Protein AF-A0AAD3CUZ1-F1 (afdb_monomer_lite)

pLDDT: mean 85.65, std 11.56, range [44.06, 96.44]

Radius of gyration: 17.47 Å; chains: 1; bounding box: 36×30×48 Å

Structure (mmCIF, N/CA/C/O backbone):
data_AF-A0AAD3CUZ1-F1
#
_entry.id   AF-A0AAD3CUZ1-F1
#
loop_
_atom_site.group_PDB
_atom_site.id
_atom_site.type_symbol
_atom_site.label_atom_id
_atom_site.label_alt_id
_atom_site.label_comp_id
_atom_site.label_asym_id
_atom_site.label_entity_id
_atom_site.label_seq_id
_atom_site.pdbx_PDB_ins_code
_atom_site.Cartn_x
_atom_site.Cartn_y
_atom_site.Cartn_z
_atom_site.occupancy
_atom_site.B_iso_or_equiv
_atom_site.auth_seq_id
_atom_site.auth_comp_id
_atom_site.auth_asym_id
_atom_site.auth_atom_id
_atom_site.pdbx_PDB_model_num
ATOM 1 N N . MET A 1 1 ? -15.394 -13.943 19.421 1.00 48.91 1 MET A N 1
ATOM 2 C CA . MET A 1 1 ? -15.091 -12.688 20.146 1.00 48.91 1 MET A CA 1
ATOM 3 C C . MET A 1 1 ? -16.375 -12.000 20.626 1.00 48.91 1 MET A C 1
ATOM 5 O O . MET A 1 1 ? -16.676 -10.896 20.204 1.00 48.91 1 MET A O 1
ATOM 9 N N . LYS A 1 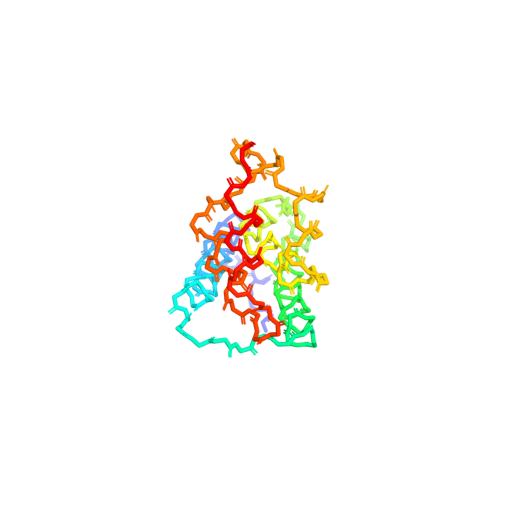2 ? -17.154 -12.654 21.500 1.00 44.06 2 LYS A N 1
ATOM 10 C CA . LYS A 1 2 ? -18.309 -12.035 22.187 1.00 44.06 2 LYS A CA 1
ATOM 11 C C . LYS A 1 2 ? -17.911 -11.350 23.504 1.00 44.06 2 LYS A C 1
ATOM 13 O O . LYS A 1 2 ? -18.732 -10.688 24.115 1.00 44.06 2 LYS A O 1
ATOM 18 N N . GLU A 1 3 ? -16.663 -11.517 23.940 1.00 49.25 3 GLU A N 1
ATOM 19 C CA . GLU A 1 3 ? -16.254 -11.185 25.308 1.00 49.25 3 GLU A CA 1
ATOM 20 C C . GLU A 1 3 ? -15.843 -9.725 25.523 1.00 49.25 3 GLU A C 1
ATOM 22 O O . GLU A 1 3 ? -15.915 -9.253 26.653 1.00 49.25 3 GLU A O 1
ATOM 27 N N . ILE A 1 4 ? -15.470 -8.987 24.471 1.00 53.41 4 ILE A N 1
ATOM 28 C CA . ILE A 1 4 ? -15.086 -7.572 24.616 1.00 53.41 4 ILE A CA 1
ATOM 29 C C . ILE A 1 4 ? -16.320 -6.703 24.939 1.00 53.41 4 ILE A C 1
ATOM 31 O O . ILE A 1 4 ? -16.225 -5.777 25.734 1.00 53.41 4 ILE A O 1
ATOM 35 N N . ASN A 1 5 ? -17.509 -7.100 24.468 1.00 50.28 5 ASN A N 1
ATOM 36 C CA . ASN A 1 5 ? -18.775 -6.406 24.743 1.00 50.28 5 ASN A CA 1
ATOM 37 C C . ASN A 1 5 ? -19.355 -6.667 26.147 1.00 50.28 5 ASN A C 1
ATOM 39 O O . ASN A 1 5 ? -20.414 -6.136 26.467 1.00 50.28 5 ASN A O 1
ATOM 43 N N . ASN A 1 6 ? -18.691 -7.454 27.001 1.00 54.69 6 ASN A N 1
ATOM 44 C CA . ASN A 1 6 ? -19.134 -7.674 28.386 1.00 54.69 6 ASN A CA 1
ATOM 45 C C . ASN A 1 6 ? -18.695 -6.550 29.350 1.00 54.69 6 ASN A C 1
ATOM 47 O O . ASN A 1 6 ? -18.646 -6.772 30.558 1.00 54.69 6 ASN A O 1
ATOM 51 N N . GLY A 1 7 ? -18.323 -5.369 28.842 1.00 54.97 7 GLY A N 1
ATOM 52 C CA . GLY A 1 7 ? -17.922 -4.224 29.670 1.00 54.97 7 GLY A CA 1
ATOM 53 C C . GLY A 1 7 ? -16.623 -4.434 30.460 1.00 54.97 7 GLY A C 1
ATOM 54 O O . GLY A 1 7 ? -16.369 -3.719 31.422 1.00 54.97 7 GLY A O 1
ATOM 55 N N . LYS A 1 8 ? -15.801 -5.429 30.090 1.00 63.28 8 LYS A N 1
ATOM 56 C CA . LYS A 1 8 ? -14.524 -5.719 30.770 1.00 63.28 8 LYS A CA 1
ATOM 57 C C . LYS A 1 8 ? -13.358 -4.862 30.274 1.00 63.28 8 LYS A C 1
ATOM 59 O O . LYS A 1 8 ? -12.342 -4.784 30.957 1.00 63.28 8 LYS A O 1
ATOM 64 N N . CYS A 1 9 ? -13.476 -4.266 29.090 1.00 69.56 9 CYS A N 1
ATOM 65 C CA . CYS A 1 9 ? -12.460 -3.401 28.508 1.00 69.56 9 CYS A CA 1
ATOM 66 C C . CYS A 1 9 ? -13.105 -2.058 28.181 1.00 69.56 9 CYS A C 1
ATOM 68 O O . CYS A 1 9 ? -14.149 -2.022 27.539 1.00 69.56 9 CYS A O 1
ATOM 70 N N . ASP A 1 10 ? -12.494 -0.986 28.670 1.00 83.31 10 ASP A N 1
ATOM 71 C CA . ASP A 1 10 ? -12.902 0.384 28.394 1.00 83.31 10 ASP A CA 1
ATOM 72 C C . ASP A 1 10 ? -12.751 0.696 26.890 1.00 83.31 10 ASP A C 1
ATOM 74 O O . ASP A 1 10 ? -11.743 0.341 26.272 1.00 83.31 10 ASP A O 1
ATOM 78 N N . ASP A 1 11 ? -13.758 1.340 26.293 1.00 79.06 11 ASP A N 1
ATOM 79 C CA . ASP A 1 11 ? -13.812 1.599 24.847 1.00 79.06 11 ASP A CA 1
ATOM 80 C C . ASP A 1 11 ? -12.648 2.474 24.364 1.00 79.06 11 ASP A C 1
ATOM 82 O O . ASP A 1 11 ? -12.139 2.294 23.250 1.00 79.06 11 ASP A O 1
ATOM 86 N N . TYR A 1 12 ? -12.178 3.394 25.210 1.00 82.81 12 TYR A N 1
ATOM 87 C CA . TYR A 1 12 ? -11.010 4.211 24.913 1.00 82.81 12 TYR A CA 1
ATOM 88 C C . TYR A 1 12 ? -9.738 3.357 24.915 1.00 82.81 12 TYR A C 1
ATOM 90 O O . TYR A 1 12 ? -8.953 3.433 23.965 1.00 82.81 12 TYR A O 1
ATOM 98 N N . VAL A 1 13 ? -9.561 2.475 25.904 1.00 86.56 13 VAL A N 1
ATOM 99 C CA . VAL A 1 13 ? -8.438 1.517 25.929 1.00 86.56 13 VAL A CA 1
ATOM 100 C C . VAL A 1 13 ? -8.463 0.610 24.697 1.00 86.56 13 VAL A C 1
ATOM 102 O O . VAL A 1 13 ? -7.433 0.436 24.043 1.00 86.56 13 VAL A O 1
ATOM 105 N N . ALA A 1 14 ? -9.630 0.075 24.332 1.00 84.56 14 ALA A N 1
ATOM 106 C CA . ALA A 1 14 ? -9.787 -0.761 23.146 1.00 84.56 14 ALA A CA 1
ATOM 107 C C . ALA A 1 14 ? -9.429 -0.005 21.855 1.00 84.56 14 ALA A C 1
ATOM 109 O O . ALA A 1 14 ? -8.745 -0.554 20.992 1.00 84.56 14 ALA A O 1
ATOM 110 N N . SER A 1 15 ? -9.836 1.261 21.735 1.00 83.62 15 SER A N 1
ATOM 111 C CA . SER A 1 15 ? -9.511 2.123 20.591 1.00 83.62 15 SER A CA 1
ATOM 112 C C . SER A 1 15 ? -8.006 2.397 20.474 1.00 83.62 15 SER A C 1
ATOM 114 O O . SER A 1 15 ? -7.421 2.238 19.399 1.00 83.62 15 SER A O 1
ATOM 116 N N . VAL A 1 16 ? -7.344 2.725 21.590 1.00 88.19 16 VAL A N 1
ATOM 117 C CA . VAL A 1 16 ? -5.888 2.944 21.634 1.00 88.19 16 VAL A CA 1
ATOM 118 C C . VAL A 1 16 ? -5.129 1.669 21.267 1.00 88.19 16 VAL A C 1
ATOM 120 O O . VAL A 1 16 ? -4.198 1.712 20.459 1.00 88.19 16 VAL A O 1
ATOM 123 N N . LEU A 1 17 ? -5.537 0.521 21.816 1.00 89.81 17 LEU A N 1
ATOM 124 C CA . LEU A 1 17 ? -4.940 -0.772 21.479 1.00 89.81 17 LEU A CA 1
ATOM 125 C C . LEU A 1 17 ? -5.098 -1.087 19.995 1.00 89.81 17 LEU A C 1
ATOM 127 O O . LEU A 1 17 ? -4.130 -1.490 19.353 1.00 89.81 17 LEU A O 1
ATOM 131 N N . LEU A 1 18 ? -6.288 -0.866 19.437 1.00 90.69 18 LEU A N 1
ATOM 132 C CA . LEU A 1 18 ? -6.550 -1.125 18.029 1.00 90.69 18 LEU A CA 1
ATOM 133 C C . LEU A 1 18 ? -5.659 -0.276 17.121 1.00 90.69 18 LEU A C 1
ATOM 135 O O . LEU A 1 18 ? -5.085 -0.815 16.179 1.00 90.69 18 LEU A O 1
ATOM 139 N N . LYS A 1 19 ? -5.490 1.013 17.439 1.00 90.12 19 LYS A N 1
ATOM 140 C CA . LYS A 1 19 ? -4.583 1.907 16.711 1.00 90.12 19 LYS A CA 1
ATOM 141 C C . LYS A 1 19 ? -3.133 1.416 16.764 1.00 90.12 19 LYS A C 1
ATOM 143 O O . LYS A 1 19 ? -2.448 1.372 15.745 1.00 90.12 19 LYS A O 1
ATOM 148 N N . ASN A 1 20 ? -2.657 1.015 17.940 1.00 92.94 20 ASN A N 1
ATOM 149 C CA . ASN A 1 20 ? -1.285 0.526 18.096 1.00 92.94 20 ASN A CA 1
ATOM 150 C C . ASN A 1 20 ? -1.058 -0.794 17.346 1.00 92.94 20 ASN A C 1
ATOM 152 O O . ASN A 1 20 ? -0.002 -0.999 16.739 1.00 92.94 20 ASN A O 1
ATOM 156 N N . ILE A 1 21 ? -2.057 -1.680 17.357 1.00 94.31 21 ILE A N 1
ATOM 157 C CA . ILE A 1 21 ? -2.026 -2.929 16.596 1.00 94.31 21 ILE A CA 1
ATOM 158 C C . ILE A 1 21 ? -2.033 -2.627 15.097 1.00 94.31 21 ILE A C 1
ATOM 160 O O . ILE A 1 21 ? -1.180 -3.155 14.387 1.00 94.31 21 ILE A O 1
ATOM 164 N N . SER A 1 22 ? -2.928 -1.763 14.607 1.00 94.44 22 SER A N 1
ATOM 165 C CA . SER A 1 22 ? -2.985 -1.419 13.182 1.00 94.44 22 SER A CA 1
ATOM 166 C C . SER A 1 22 ? -1.673 -0.807 12.703 1.00 94.44 22 SER A C 1
ATOM 168 O O . SER A 1 22 ? -1.147 -1.241 11.682 1.00 94.44 22 SER A O 1
ATOM 170 N N . HIS A 1 23 ? -1.092 0.115 13.478 1.00 94.44 23 HIS A N 1
ATOM 171 C CA . HIS A 1 23 ? 0.219 0.696 13.189 1.00 94.44 23 HIS A CA 1
ATOM 172 C C . HIS A 1 23 ? 1.304 -0.383 13.077 1.00 94.44 23 HIS A C 1
ATOM 174 O O . HIS A 1 23 ? 2.020 -0.460 12.080 1.00 94.44 23 HIS A O 1
ATOM 180 N N . SER A 1 24 ? 1.396 -1.265 14.077 1.00 95.56 24 SER A N 1
ATOM 181 C CA . SER A 1 24 ? 2.412 -2.324 14.120 1.00 95.56 24 SER A CA 1
ATOM 182 C C . SER A 1 24 ? 2.277 -3.299 12.952 1.00 95.56 24 SER A C 1
ATOM 184 O O . SER A 1 24 ? 3.271 -3.680 12.334 1.00 95.56 24 SER A O 1
ATOM 186 N N . VAL A 1 25 ? 1.043 -3.686 12.623 1.00 95.31 25 VAL A N 1
ATOM 187 C CA . VAL A 1 25 ? 0.754 -4.610 11.525 1.00 95.31 25 VAL A CA 1
ATOM 188 C C . VAL A 1 25 ? 1.092 -3.972 10.178 1.00 95.31 25 VAL A C 1
ATOM 190 O O . VAL A 1 25 ? 1.793 -4.590 9.377 1.00 95.31 25 VAL A O 1
ATOM 193 N N . VAL A 1 26 ? 0.656 -2.734 9.923 1.00 94.62 26 VAL A N 1
ATOM 194 C CA . VAL A 1 26 ? 0.972 -2.039 8.664 1.00 94.62 26 VAL A CA 1
ATOM 195 C C . VAL A 1 26 ? 2.473 -1.826 8.522 1.00 94.62 26 VAL A C 1
ATOM 197 O O . VAL A 1 26 ? 3.026 -2.093 7.457 1.00 94.62 26 VAL A O 1
ATOM 200 N N . ASN A 1 27 ? 3.157 -1.420 9.592 1.00 93.81 27 ASN A N 1
ATOM 201 C CA . ASN A 1 27 ? 4.601 -1.223 9.561 1.00 93.81 27 ASN A CA 1
ATOM 202 C C . ASN A 1 27 ? 5.360 -2.534 9.300 1.00 93.81 27 ASN A C 1
ATOM 204 O O . ASN A 1 27 ? 6.357 -2.529 8.578 1.00 93.81 27 ASN A O 1
ATOM 208 N N . LEU A 1 28 ? 4.877 -3.667 9.822 1.00 95.38 28 LEU A N 1
ATOM 209 C CA . LEU A 1 28 ? 5.430 -4.988 9.518 1.00 95.38 28 LEU A CA 1
ATOM 210 C C . LEU A 1 28 ? 5.280 -5.324 8.028 1.00 95.38 28 LEU A C 1
ATOM 212 O O . LEU A 1 28 ? 6.259 -5.717 7.387 1.00 95.38 28 LEU A O 1
ATOM 216 N N . PHE A 1 29 ? 4.083 -5.146 7.459 1.00 94.06 29 PHE A N 1
ATOM 217 C CA . PHE A 1 29 ? 3.845 -5.383 6.032 1.00 94.06 29 PHE A CA 1
ATOM 218 C C . PHE A 1 29 ? 4.690 -4.463 5.154 1.00 94.06 29 PHE A C 1
ATOM 220 O O . PHE A 1 29 ? 5.340 -4.937 4.224 1.00 94.06 29 PHE A O 1
ATOM 227 N N . TYR A 1 30 ? 4.739 -3.173 5.481 1.00 93.81 30 TYR A N 1
ATOM 228 C CA . TYR A 1 30 ? 5.529 -2.190 4.751 1.00 93.81 30 TYR A CA 1
ATOM 229 C C . TYR A 1 30 ? 7.029 -2.499 4.824 1.00 93.81 30 TYR A C 1
ATOM 231 O O . TYR A 1 30 ? 7.709 -2.544 3.801 1.00 93.81 30 TYR A O 1
ATOM 239 N N . SER A 1 31 ? 7.547 -2.791 6.019 1.00 93.06 31 SER A N 1
ATOM 240 C CA . SER A 1 31 ? 8.950 -3.174 6.210 1.00 93.06 31 SER A CA 1
ATOM 241 C C . SER A 1 31 ? 9.296 -4.454 5.449 1.00 93.06 31 SER A C 1
ATOM 243 O O . SER A 1 31 ? 10.387 -4.567 4.893 1.00 93.06 31 SER A O 1
ATOM 245 N N . THR A 1 32 ? 8.375 -5.415 5.390 1.00 92.69 32 THR A N 1
ATOM 246 C CA . THR A 1 32 ? 8.557 -6.641 4.602 1.00 92.69 32 THR A CA 1
ATOM 247 C C . THR A 1 32 ? 8.595 -6.331 3.110 1.00 92.69 32 THR A C 1
ATOM 249 O O . THR A 1 32 ? 9.482 -6.814 2.409 1.00 92.69 32 THR A O 1
ATOM 252 N N . LEU A 1 33 ? 7.677 -5.483 2.639 1.00 92.19 33 LEU A N 1
ATOM 253 C CA . LEU A 1 33 ? 7.587 -5.057 1.246 1.00 92.19 33 LEU A CA 1
ATOM 254 C C . LEU A 1 33 ? 8.874 -4.348 0.798 1.00 92.19 33 LEU A C 1
ATOM 256 O O . LEU A 1 33 ? 9.462 -4.716 -0.215 1.00 92.19 33 LEU A O 1
ATOM 260 N N . ILE A 1 34 ? 9.345 -3.366 1.572 1.00 91.06 34 ILE A N 1
ATOM 261 C CA . ILE A 1 34 ? 10.457 -2.488 1.181 1.00 91.06 34 ILE A CA 1
ATOM 262 C C . ILE A 1 34 ? 11.830 -3.165 1.256 1.00 91.06 34 ILE A C 1
ATOM 264 O O . ILE A 1 34 ? 12.746 -2.804 0.519 1.00 91.06 34 ILE A O 1
ATOM 268 N N . ASN A 1 35 ? 11.987 -4.146 2.148 1.00 89.81 35 ASN A N 1
ATOM 269 C CA . ASN A 1 35 ? 13.236 -4.893 2.318 1.00 89.81 35 ASN A CA 1
ATOM 270 C C . ASN A 1 35 ? 13.304 -6.137 1.425 1.00 89.81 35 ASN A C 1
ATOM 272 O O . ASN A 1 35 ? 14.276 -6.900 1.476 1.00 89.81 35 ASN A O 1
ATOM 276 N N . GLN A 1 36 ? 12.280 -6.364 0.603 1.00 85.38 36 GLN A N 1
ATOM 277 C CA . GLN A 1 36 ? 12.240 -7.501 -0.290 1.00 85.38 36 GLN A CA 1
ATOM 278 C C . GLN A 1 36 ? 13.255 -7.331 -1.428 1.00 85.38 36 GLN A C 1
ATOM 280 O O . GLN A 1 36 ? 13.214 -6.379 -2.198 1.00 85.38 36 GLN A O 1
ATOM 285 N N . LYS A 1 37 ? 14.171 -8.298 -1.553 1.00 75.31 37 LYS A N 1
ATOM 286 C CA . LYS A 1 37 ? 15.263 -8.264 -2.546 1.00 75.31 37 LYS A CA 1
ATOM 287 C C . LYS A 1 37 ? 14.881 -8.808 -3.924 1.00 75.31 37 LYS A C 1
ATOM 289 O O . LYS A 1 37 ? 15.667 -8.703 -4.856 1.00 75.31 37 LYS A O 1
ATOM 294 N N . GLN A 1 38 ? 13.721 -9.450 -4.040 1.00 77.69 38 GLN A N 1
ATOM 295 C CA . GLN A 1 38 ? 13.277 -10.096 -5.273 1.00 77.69 38 GLN A CA 1
ATOM 296 C C . GLN A 1 38 ? 12.076 -9.365 -5.866 1.00 77.69 38 GLN A C 1
ATOM 298 O O . GLN A 1 38 ? 11.095 -9.102 -5.162 1.00 77.69 38 GLN A O 1
ATOM 303 N N . GLN A 1 39 ? 12.147 -9.131 -7.176 1.00 74.31 39 GLN A N 1
ATOM 304 C CA . GLN A 1 39 ? 11.011 -8.765 -8.013 1.00 74.31 39 GLN A CA 1
ATOM 305 C C . GLN A 1 39 ? 9.964 -9.877 -7.941 1.00 74.31 39 GLN A C 1
ATOM 307 O O . GLN A 1 39 ? 10.234 -11.011 -8.334 1.00 74.31 39 GLN A O 1
ATOM 312 N N . ARG A 1 40 ? 8.789 -9.584 -7.381 1.00 76.00 40 ARG A N 1
ATOM 313 C CA . ARG A 1 40 ? 7.728 -10.595 -7.198 1.00 76.00 40 ARG A CA 1
ATOM 314 C C . ARG A 1 40 ? 6.338 -10.117 -7.573 1.00 76.00 40 ARG A C 1
ATOM 316 O O . ARG A 1 40 ? 5.414 -10.926 -7.566 1.00 76.00 40 ARG A O 1
ATOM 323 N N . PHE A 1 41 ? 6.169 -8.840 -7.893 1.00 89.62 41 PHE A N 1
ATOM 324 C CA . PHE A 1 41 ? 4.858 -8.326 -8.244 1.00 89.62 41 PHE A CA 1
ATOM 325 C C . PHE A 1 41 ? 4.705 -8.301 -9.759 1.00 89.62 41 PHE A C 1
ATOM 327 O O . PHE A 1 41 ? 5.435 -7.605 -10.461 1.00 89.62 41 PHE A O 1
ATOM 334 N N . SER A 1 42 ? 3.750 -9.091 -10.239 1.00 89.75 42 SER A N 1
ATOM 335 C CA . SER A 1 42 ? 3.037 -8.812 -11.480 1.00 89.75 42 SER A CA 1
ATOM 336 C C . SER A 1 42 ? 1.897 -7.830 -11.195 1.00 89.75 42 SER A C 1
ATOM 338 O O . SER A 1 42 ? 1.577 -7.566 -10.033 1.00 89.75 42 SER A O 1
ATOM 340 N N . GLU A 1 43 ? 1.236 -7.348 -12.243 1.00 87.94 43 GLU A N 1
ATOM 341 C CA . GLU A 1 43 ? 0.001 -6.561 -12.129 1.00 87.94 43 GLU A CA 1
ATOM 342 C C . GLU A 1 43 ? -1.060 -7.265 -11.259 1.00 87.94 43 GLU A C 1
ATOM 344 O O . GLU A 1 43 ? -1.622 -6.688 -10.331 1.00 87.94 43 GLU A O 1
ATOM 349 N N . TRP A 1 44 ? -1.273 -8.566 -11.467 1.00 89.75 44 TRP A N 1
ATOM 350 C CA . TRP A 1 44 ? -2.198 -9.348 -10.640 1.00 89.75 44 TRP A CA 1
ATOM 351 C C . TRP A 1 44 ? -1.732 -9.482 -9.189 1.00 89.75 44 TRP A C 1
ATOM 353 O O . TRP A 1 44 ? -2.549 -9.464 -8.267 1.00 89.75 44 TRP A O 1
ATOM 363 N N . GLY A 1 45 ? -0.419 -9.594 -8.972 1.00 91.56 45 GLY A N 1
ATOM 364 C CA . GLY A 1 45 ? 0.161 -9.633 -7.633 1.00 91.56 45 GLY A CA 1
ATOM 365 C C . GLY A 1 45 ? -0.078 -8.335 -6.861 1.00 91.56 45 GLY A C 1
ATOM 366 O O . GLY A 1 45 ? -0.409 -8.384 -5.675 1.00 91.56 45 GLY A O 1
ATOM 367 N N . SER A 1 46 ? 0.048 -7.176 -7.517 1.00 92.44 46 SER A N 1
ATOM 368 C CA . SER A 1 46 ? -0.208 -5.881 -6.876 1.00 92.44 46 SER A CA 1
ATOM 369 C C . SER A 1 46 ? -1.696 -5.659 -6.606 1.00 92.44 46 SER A C 1
ATOM 371 O O . SER A 1 46 ? -2.049 -5.163 -5.536 1.00 92.44 46 SER A O 1
ATOM 373 N N . LEU A 1 47 ? -2.583 -6.114 -7.498 1.00 93.94 47 LEU A N 1
ATOM 374 C CA . LEU A 1 47 ? -4.034 -6.128 -7.265 1.00 93.94 47 LEU A CA 1
ATOM 375 C C . LEU A 1 47 ? -4.429 -7.012 -6.072 1.00 93.94 47 LEU A C 1
ATOM 377 O O . LEU A 1 47 ? -5.254 -6.608 -5.249 1.00 93.94 47 LEU A O 1
ATOM 381 N N . LEU A 1 48 ? -3.829 -8.200 -5.942 1.00 94.56 48 LEU A N 1
ATOM 382 C CA . LEU A 1 48 ? -4.078 -9.079 -4.799 1.00 94.56 48 LEU A CA 1
ATOM 383 C C . LEU A 1 48 ? -3.621 -8.431 -3.487 1.00 94.56 48 LEU A C 1
ATOM 385 O O . LEU A 1 48 ? -4.389 -8.420 -2.523 1.00 94.56 48 LEU A O 1
ATOM 389 N N . LEU A 1 49 ? -2.414 -7.857 -3.462 1.00 94.00 49 LEU A N 1
ATOM 390 C CA . LEU A 1 49 ? -1.902 -7.137 -2.294 1.00 94.00 49 LEU A CA 1
ATOM 391 C C . LEU A 1 49 ? -2.824 -5.973 -1.914 1.00 94.00 49 LEU A C 1
ATOM 393 O O . LEU A 1 49 ? -3.169 -5.823 -0.744 1.00 94.00 49 LEU A O 1
ATOM 397 N N . ALA A 1 50 ? -3.276 -5.190 -2.897 1.00 95.44 50 ALA A N 1
ATOM 398 C CA . ALA A 1 50 ? -4.204 -4.087 -2.673 1.00 95.44 50 ALA A CA 1
ATOM 399 C C . ALA A 1 50 ? -5.490 -4.551 -1.991 1.00 95.44 50 ALA A C 1
ATOM 401 O O . ALA A 1 50 ? -5.927 -3.960 -1.003 1.00 95.44 50 ALA A O 1
ATOM 402 N N . LYS A 1 51 ? -6.068 -5.656 -2.477 1.00 96.44 51 LYS A N 1
ATOM 403 C CA . LYS A 1 51 ? -7.263 -6.251 -1.877 1.00 96.44 51 LYS A CA 1
ATOM 404 C C . LYS A 1 51 ? -7.003 -6.703 -0.441 1.00 96.44 51 LYS A C 1
ATOM 406 O O . LYS A 1 51 ? -7.809 -6.400 0.430 1.00 96.44 51 LYS A O 1
ATOM 411 N N . GLN A 1 52 ? -5.889 -7.387 -0.183 1.00 95.81 52 GLN A N 1
ATOM 412 C CA . GLN A 1 52 ? -5.537 -7.876 1.156 1.00 95.81 52 GLN A CA 1
ATOM 413 C C . GLN A 1 52 ? -5.349 -6.734 2.161 1.00 95.81 52 GLN A C 1
ATOM 415 O O . GLN A 1 52 ? -5.883 -6.800 3.268 1.00 95.81 52 GLN A O 1
ATOM 420 N N . ILE A 1 53 ? -4.640 -5.673 1.770 1.00 95.94 53 ILE A N 1
ATOM 421 C CA . ILE A 1 53 ? -4.411 -4.509 2.633 1.00 95.94 53 ILE A CA 1
ATOM 422 C C . ILE A 1 53 ? -5.705 -3.734 2.868 1.00 95.94 53 ILE A C 1
ATOM 424 O O . ILE A 1 53 ? -5.986 -3.372 4.007 1.00 95.94 53 ILE A O 1
ATOM 428 N N . ARG A 1 54 ? -6.547 -3.571 1.843 1.00 95.62 54 ARG A N 1
ATOM 429 C CA . ARG A 1 54 ? -7.867 -2.951 2.001 1.00 95.62 54 ARG A CA 1
ATOM 430 C C . ARG A 1 54 ? -8.778 -3.753 2.930 1.00 95.62 54 ARG A C 1
ATOM 432 O O . ARG A 1 54 ? -9.415 -3.176 3.799 1.00 95.62 54 ARG A O 1
ATOM 439 N N . THR A 1 55 ? -8.815 -5.080 2.797 1.00 96.31 55 THR A N 1
ATOM 440 C CA . THR A 1 55 ? -9.581 -5.944 3.712 1.00 96.31 55 THR A CA 1
ATOM 441 C C . THR A 1 55 ? -9.099 -5.798 5.156 1.00 96.31 55 THR A C 1
ATOM 443 O O . THR A 1 55 ? -9.908 -5.804 6.082 1.00 96.31 55 THR A O 1
ATOM 446 N N . LEU A 1 56 ? -7.791 -5.646 5.360 1.00 95.44 56 LEU A N 1
ATOM 447 C CA . LEU A 1 56 ? -7.220 -5.426 6.683 1.00 95.44 56 LEU A CA 1
ATOM 448 C C . LEU A 1 56 ? -7.589 -4.044 7.252 1.00 95.44 56 LEU A C 1
ATOM 450 O O . LEU A 1 56 ? -7.975 -3.952 8.416 1.00 95.44 56 LEU A O 1
ATOM 454 N N . GLU A 1 57 ? -7.513 -2.988 6.442 1.00 95.44 57 GLU A N 1
ATOM 455 C CA . GLU A 1 57 ? -7.959 -1.638 6.809 1.00 95.44 57 GLU A CA 1
ATOM 456 C C . GLU A 1 57 ? -9.444 -1.638 7.199 1.00 95.44 57 GLU A C 1
ATOM 458 O O . GLU A 1 57 ? -9.804 -1.204 8.294 1.00 95.44 57 GLU A O 1
ATOM 463 N 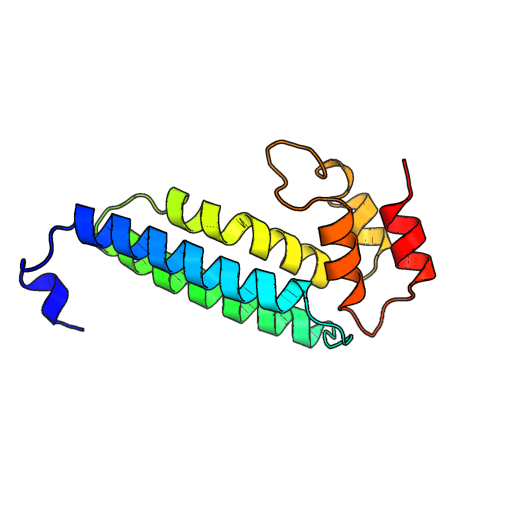N . GLU A 1 58 ? -10.299 -2.214 6.349 1.00 95.31 58 GLU A N 1
ATOM 464 C CA . GLU A 1 58 ? -11.739 -2.346 6.581 1.00 95.31 58 GLU A CA 1
ATOM 465 C C . GLU A 1 58 ? -12.033 -3.138 7.860 1.00 95.31 58 GLU A C 1
ATOM 467 O O . GLU A 1 58 ? -12.932 -2.770 8.617 1.00 95.31 58 GLU A O 1
ATOM 472 N N . TYR A 1 59 ? -11.252 -4.182 8.155 1.00 93.81 59 TYR A N 1
ATOM 473 C CA . TYR A 1 59 ? -11.372 -4.935 9.402 1.00 93.81 59 TYR A CA 1
ATOM 474 C C . TYR A 1 59 ? -11.157 -4.034 10.626 1.00 93.81 59 TYR A C 1
ATOM 476 O O . TYR A 1 59 ? -12.027 -3.986 11.502 1.00 93.81 59 TYR A O 1
ATOM 484 N N . PHE A 1 60 ? -10.062 -3.267 10.667 1.00 93.56 60 PHE A N 1
ATOM 485 C CA . PHE A 1 60 ? -9.788 -2.337 11.768 1.00 93.56 60 PHE A CA 1
ATOM 486 C C . PHE A 1 60 ? -10.826 -1.209 11.840 1.00 93.56 60 PHE A C 1
ATOM 488 O O . PHE A 1 60 ? -11.386 -0.950 12.907 1.00 93.56 60 PHE A O 1
ATOM 495 N N . CYS A 1 61 ? -11.157 -0.575 10.714 1.00 93.00 61 CYS A N 1
ATOM 496 C CA . CYS A 1 61 ? -12.156 0.492 10.670 1.00 93.00 61 CYS A CA 1
ATOM 497 C C . CYS A 1 61 ? -13.544 0.010 11.104 1.00 93.00 61 CYS A C 1
ATOM 499 O O . CYS A 1 61 ? -14.230 0.726 11.831 1.00 93.00 61 CYS A O 1
ATOM 501 N N . SER A 1 62 ? -13.951 -1.208 10.732 1.00 92.62 62 SER A N 1
ATOM 502 C CA . SER A 1 62 ? -15.261 -1.754 11.107 1.00 92.62 62 SER A CA 1
ATOM 503 C C . SER A 1 62 ? -15.446 -1.853 12.622 1.00 92.62 62 SER A C 1
ATOM 505 O O . SER A 1 62 ? -16.560 -1.683 13.115 1.00 92.62 62 SER A O 1
ATOM 507 N N . TYR A 1 63 ? -14.367 -2.100 13.368 1.00 86.62 63 TYR A N 1
ATOM 508 C CA . TYR A 1 63 ? -14.405 -2.141 14.826 1.00 86.62 63 TYR A CA 1
ATOM 509 C C . TYR A 1 63 ? -14.587 -0.741 15.416 1.00 86.62 63 TYR A C 1
ATOM 511 O O . TYR A 1 63 ? -15.440 -0.539 16.275 1.00 86.62 63 TYR A O 1
ATOM 519 N N . VAL A 1 64 ? -13.835 0.240 14.910 1.00 88.00 64 VAL A N 1
ATOM 520 C CA . VAL A 1 64 ? -13.949 1.640 15.343 1.00 88.00 64 VAL A CA 1
ATOM 521 C C . VAL A 1 64 ? -15.356 2.180 15.083 1.00 88.00 64 VAL A C 1
ATOM 523 O O . VAL A 1 64 ? -15.950 2.781 15.972 1.00 88.00 64 VAL A O 1
ATOM 526 N N . VAL A 1 65 ? -15.923 1.901 13.904 1.00 88.81 65 VAL A N 1
ATOM 527 C CA . VAL A 1 65 ? -17.288 2.320 13.539 1.00 88.81 65 VAL A CA 1
ATOM 528 C C . VAL A 1 65 ? -18.335 1.699 14.463 1.00 88.81 65 VAL A C 1
ATOM 530 O O . VAL A 1 65 ? -19.241 2.398 14.906 1.00 88.81 65 VAL A O 1
ATOM 533 N N . LYS A 1 66 ? -18.207 0.408 14.803 1.00 87.12 66 LYS A N 1
ATOM 534 C CA . LYS A 1 66 ? -19.136 -0.269 15.730 1.00 87.12 66 LYS A CA 1
ATOM 535 C C . LYS A 1 66 ? -19.156 0.353 17.127 1.00 87.12 66 LYS A C 1
ATOM 537 O O . LYS A 1 66 ? -20.178 0.259 17.796 1.00 87.12 66 LYS A O 1
ATOM 542 N N . ASN A 1 67 ? -18.068 1.009 17.524 1.00 83.44 67 ASN A N 1
ATOM 543 C CA . ASN A 1 67 ? -17.938 1.701 18.805 1.00 83.44 67 ASN A CA 1
ATOM 544 C C . ASN A 1 67 ? -18.113 3.227 18.673 1.00 83.44 67 ASN A C 1
ATOM 546 O O . ASN A 1 67 ? -17.654 3.971 19.534 1.00 83.44 67 ASN A O 1
ATOM 550 N N . ASN A 1 68 ? -18.743 3.708 17.590 1.00 82.75 68 ASN A N 1
ATOM 551 C CA . ASN A 1 68 ? -18.971 5.133 17.304 1.00 82.75 68 ASN A CA 1
ATOM 552 C C . ASN A 1 68 ? -17.690 5.997 17.315 1.00 82.75 68 ASN A C 1
ATOM 554 O O . ASN A 1 68 ? -17.733 7.192 17.612 1.00 82.75 68 ASN A O 1
ATOM 558 N N . GLY A 1 69 ? -16.538 5.400 17.003 1.00 83.25 69 GLY A N 1
ATOM 559 C CA . GLY A 1 69 ? -15.246 6.077 16.975 1.00 83.25 69 GLY A CA 1
ATOM 560 C C . GLY A 1 69 ? -14.905 6.701 15.617 1.00 83.25 69 GLY A C 1
ATOM 561 O O . GLY A 1 69 ? -15.525 6.418 14.592 1.00 83.25 69 GLY A O 1
ATOM 562 N N . ASN A 1 70 ? -13.854 7.524 15.600 1.00 86.56 70 ASN A N 1
ATOM 563 C CA . ASN A 1 70 ? -13.314 8.129 14.382 1.00 86.56 70 ASN A CA 1
ATOM 564 C C . ASN A 1 70 ? -12.264 7.216 13.724 1.00 86.56 70 ASN A C 1
ATOM 566 O O . ASN A 1 70 ? -11.237 6.905 14.328 1.00 86.56 70 ASN A O 1
ATOM 570 N N . THR A 1 71 ? -12.491 6.819 12.470 1.00 91.44 71 THR A N 1
ATOM 571 C CA . THR A 1 71 ? -11.585 5.944 11.708 1.00 91.44 71 THR A CA 1
ATOM 572 C C . THR A 1 71 ? -10.336 6.650 11.188 1.00 91.44 71 THR A C 1
ATOM 574 O O . THR A 1 71 ? -9.409 5.964 10.762 1.00 91.44 71 THR A O 1
ATOM 577 N N . SER A 1 72 ? -10.268 7.985 11.241 1.00 90.56 72 SER A N 1
ATOM 578 C CA . SER A 1 72 ? -9.167 8.775 10.674 1.00 90.56 72 SER A CA 1
ATOM 579 C C . SER A 1 72 ? -7.792 8.333 11.169 1.00 90.56 72 SER A C 1
ATOM 581 O O . SER A 1 72 ? -6.860 8.265 10.375 1.00 90.56 72 SER A O 1
ATOM 583 N N . ALA A 1 73 ? -7.686 7.971 12.451 1.00 88.75 73 ALA A N 1
ATOM 584 C CA . ALA A 1 73 ? -6.444 7.498 13.046 1.00 88.75 73 ALA A CA 1
ATOM 585 C C . ALA A 1 73 ? -5.989 6.161 12.449 1.00 88.75 73 ALA A C 1
ATOM 587 O O . ALA A 1 73 ? -4.803 5.986 12.211 1.00 88.75 73 ALA A O 1
ATOM 588 N N . ILE A 1 74 ? -6.914 5.235 12.174 1.00 91.94 74 ILE A N 1
ATOM 589 C CA . ILE A 1 74 ? -6.590 3.965 11.511 1.00 91.94 74 ILE A CA 1
ATOM 590 C C . ILE A 1 74 ? -6.204 4.230 10.058 1.00 91.94 74 ILE A C 1
ATOM 592 O O . ILE A 1 74 ? -5.156 3.774 9.616 1.00 91.94 74 ILE A O 1
ATOM 596 N N . LEU A 1 75 ? -7.004 5.018 9.335 1.00 92.62 75 LEU A N 1
ATOM 597 C CA . LEU A 1 75 ? -6.746 5.353 7.931 1.00 92.62 75 LEU A CA 1
ATOM 598 C C . LEU A 1 75 ? -5.377 6.020 7.745 1.00 92.62 75 LEU A C 1
ATOM 600 O O . LEU A 1 75 ? -4.668 5.718 6.786 1.00 92.62 75 LEU A O 1
ATOM 604 N N . SER A 1 76 ? -4.962 6.879 8.684 1.00 91.75 76 SER A N 1
ATOM 605 C CA . SER A 1 76 ? -3.629 7.482 8.641 1.00 91.75 76 SER A CA 1
ATOM 606 C C . SER A 1 76 ? -2.503 6.461 8.788 1.00 91.75 76 SER A C 1
ATOM 608 O O . SER A 1 76 ? -1.469 6.643 8.154 1.00 91.75 76 SER A O 1
ATOM 610 N N . GLU A 1 77 ? -2.697 5.369 9.539 1.00 92.06 77 GLU A N 1
ATOM 611 C CA . GLU A 1 77 ? -1.676 4.314 9.634 1.00 92.06 77 GLU A CA 1
ATOM 612 C C . GLU A 1 77 ? -1.497 3.568 8.301 1.00 92.06 77 GLU A C 1
ATOM 614 O O . GLU A 1 77 ? -0.389 3.156 7.966 1.00 92.06 77 GLU A O 1
ATOM 619 N N . PHE A 1 78 ? -2.567 3.413 7.511 1.00 94.50 78 PHE A N 1
ATOM 620 C CA . PHE A 1 78 ? -2.540 2.699 6.226 1.00 94.50 78 PHE A CA 1
ATOM 621 C C . PHE A 1 78 ? -2.056 3.553 5.051 1.00 94.50 78 PHE A C 1
ATOM 623 O O . PHE A 1 78 ? -1.661 3.007 4.019 1.00 94.50 78 PHE A O 1
ATOM 630 N N . LYS A 1 79 ? -2.027 4.879 5.204 1.00 92.00 79 LYS A N 1
ATOM 631 C CA . LYS A 1 79 ? -1.722 5.843 4.140 1.00 92.00 79 LYS A CA 1
ATOM 632 C C . LYS A 1 79 ? -0.416 5.544 3.398 1.00 92.00 79 LYS A C 1
ATOM 634 O O . LYS A 1 79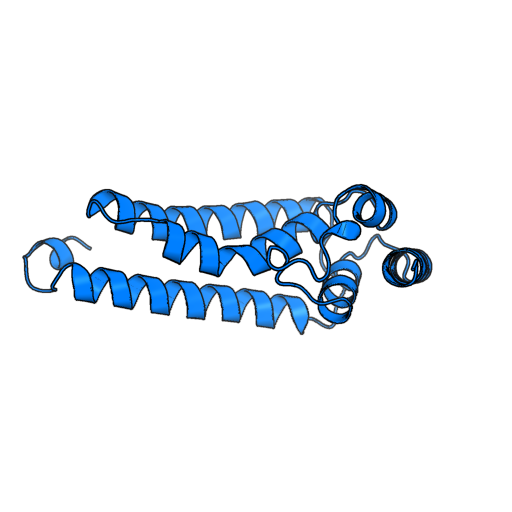 ? -0.416 5.459 2.170 1.00 92.00 79 LYS A O 1
ATOM 639 N N . LYS A 1 80 ? 0.677 5.304 4.128 1.00 91.81 80 LYS A N 1
ATOM 640 C CA . LYS A 1 80 ? 1.985 4.981 3.533 1.00 91.81 80 LYS A CA 1
ATOM 641 C C . LYS A 1 80 ? 1.950 3.688 2.707 1.00 91.81 80 LYS A C 1
ATOM 643 O O . LYS A 1 80 ? 2.519 3.619 1.619 1.00 91.81 80 LYS A O 1
ATOM 648 N N . MET A 1 81 ? 1.249 2.666 3.200 1.00 94.62 81 MET A N 1
ATOM 649 C CA . MET A 1 81 ? 1.084 1.396 2.487 1.00 94.62 81 MET A CA 1
ATOM 650 C C . MET A 1 81 ? 0.191 1.556 1.251 1.00 94.62 81 MET A C 1
ATOM 652 O O . MET A 1 81 ? 0.503 1.007 0.196 1.00 94.62 81 MET A O 1
ATOM 656 N N . ALA A 1 82 ? -0.883 2.341 1.353 1.00 93.12 82 ALA A N 1
ATOM 657 C CA . ALA A 1 82 ? -1.762 2.654 0.231 1.00 93.12 82 ALA A CA 1
ATOM 658 C C . ALA A 1 82 ? -1.000 3.364 -0.898 1.00 93.12 82 ALA A C 1
ATOM 660 O O . ALA A 1 82 ? -1.125 2.974 -2.053 1.00 93.12 82 ALA A O 1
ATOM 661 N N . GLN A 1 83 ? -0.133 4.328 -0.570 1.00 92.50 83 GLN A N 1
ATOM 662 C CA . GLN A 1 83 ? 0.739 4.987 -1.551 1.00 92.50 83 GLN A CA 1
ATOM 663 C C . GLN A 1 83 ? 1.676 3.994 -2.251 1.00 92.50 83 GLN A C 1
ATOM 665 O O . GLN A 1 83 ? 1.811 4.029 -3.474 1.00 92.50 83 GLN A O 1
ATOM 670 N N . ALA A 1 84 ? 2.277 3.063 -1.502 1.00 93.69 84 ALA A N 1
ATOM 671 C CA . ALA A 1 84 ? 3.136 2.029 -2.078 1.00 93.69 84 ALA A CA 1
ATOM 672 C C . ALA A 1 84 ? 2.358 1.107 -3.032 1.00 93.69 84 ALA A C 1
ATOM 674 O O . ALA A 1 84 ? 2.842 0.764 -4.109 1.00 93.69 84 ALA A O 1
ATOM 675 N N . ILE A 1 85 ? 1.128 0.741 -2.673 1.00 93.62 85 ILE A N 1
ATOM 676 C CA . ILE A 1 85 ? 0.244 -0.053 -3.532 1.00 93.62 85 ILE A CA 1
ATOM 677 C C . ILE A 1 85 ? -0.108 0.707 -4.809 1.00 93.62 85 ILE A C 1
ATOM 679 O O . ILE A 1 85 ? -0.031 0.118 -5.884 1.00 93.62 85 ILE A O 1
ATOM 683 N N . THR A 1 86 ? -0.438 1.996 -4.717 1.00 92.38 86 THR A N 1
ATOM 684 C CA . THR A 1 86 ? -0.744 2.814 -5.898 1.00 92.38 86 THR A CA 1
ATOM 685 C C . THR A 1 86 ? 0.425 2.828 -6.880 1.00 92.38 86 THR A C 1
ATOM 687 O O . THR A 1 86 ? 0.212 2.634 -8.075 1.00 92.38 86 THR A O 1
ATOM 690 N N . ILE A 1 87 ? 1.667 2.942 -6.389 1.00 92.69 87 ILE A N 1
ATOM 691 C CA . ILE A 1 87 ? 2.872 2.810 -7.227 1.00 92.69 87 ILE A CA 1
ATOM 692 C C . ILE A 1 87 ? 2.911 1.435 -7.903 1.00 92.69 87 ILE A C 1
ATOM 694 O O . ILE A 1 87 ? 3.109 1.345 -9.111 1.00 92.69 87 ILE A O 1
ATOM 698 N N . LEU A 1 88 ? 2.696 0.354 -7.147 1.00 93.00 88 LEU A N 1
ATOM 699 C CA . LEU A 1 88 ? 2.693 -1.012 -7.688 1.00 93.00 88 LEU A CA 1
ATOM 700 C C . LEU A 1 88 ? 1.556 -1.281 -8.679 1.00 93.00 88 LEU A C 1
ATOM 702 O O . LEU A 1 88 ? 1.627 -2.274 -9.403 1.00 93.00 88 LEU A O 1
ATOM 706 N N . GLN A 1 89 ? 0.511 -0.459 -8.698 1.00 92.69 89 GLN A N 1
ATOM 707 C CA . GLN A 1 89 ? -0.635 -0.579 -9.600 1.00 92.69 89 GLN A CA 1
ATOM 708 C C . GLN A 1 89 ? -0.527 0.302 -10.843 1.00 92.69 89 GLN A C 1
ATOM 710 O O . GLN A 1 89 ? -1.344 0.153 -11.748 1.00 92.69 89 GLN A O 1
ATOM 715 N N . CYS A 1 90 ? 0.473 1.184 -10.934 1.00 91.81 90 CYS A N 1
ATOM 716 C CA . CYS A 1 90 ? 0.733 1.891 -12.181 1.00 91.81 90 CYS A CA 1
ATOM 717 C C . CYS A 1 90 ? 0.978 0.885 -13.318 1.00 91.81 90 CYS A C 1
ATOM 719 O O . CYS A 1 90 ? 1.550 -0.193 -13.115 1.00 91.81 90 CYS A O 1
ATOM 721 N N . SER A 1 91 ? 0.575 1.243 -14.534 1.00 89.12 91 SER A N 1
ATOM 722 C CA . SER A 1 91 ? 0.848 0.416 -15.712 1.00 89.12 91 SER A CA 1
ATOM 723 C C . SER A 1 91 ? 2.333 0.479 -16.078 1.00 89.12 91 SER A C 1
ATOM 725 O O . SER A 1 91 ? 2.934 -0.523 -16.462 1.00 89.12 91 SER A O 1
ATOM 727 N N . SER A 1 92 ? 2.959 1.643 -15.887 1.00 90.19 92 SER A N 1
ATOM 728 C CA . SER A 1 92 ? 4.376 1.876 -16.153 1.00 90.19 92 SER A CA 1
ATOM 729 C C . SER A 1 92 ? 5.023 2.847 -15.150 1.00 90.19 92 SER A C 1
ATOM 731 O O . SER A 1 92 ? 4.329 3.666 -14.540 1.00 90.19 92 SER A O 1
ATOM 733 N N . PRO A 1 93 ? 6.369 2.865 -15.045 1.00 90.06 93 PRO A N 1
ATOM 734 C CA . PRO A 1 93 ? 7.083 3.878 -14.263 1.00 90.06 93 PRO A CA 1
ATOM 735 C C . PRO A 1 93 ? 6.819 5.324 -14.714 1.00 90.06 93 PRO A C 1
ATOM 737 O O . PRO A 1 93 ? 7.039 6.257 -13.950 1.00 90.06 93 PRO A O 1
ATOM 740 N N . ARG A 1 94 ? 6.363 5.548 -15.955 1.00 86.88 94 ARG A N 1
ATOM 741 C CA . ARG A 1 94 ? 6.049 6.895 -16.464 1.00 86.88 94 ARG A CA 1
ATOM 742 C C . ARG A 1 94 ? 4.710 7.405 -15.944 1.00 86.88 94 ARG A C 1
ATOM 744 O O . ARG A 1 94 ? 4.589 8.598 -15.689 1.00 86.88 94 ARG A O 1
ATOM 751 N N . ASP A 1 95 ? 3.741 6.516 -15.742 1.00 85.94 95 ASP A N 1
ATOM 752 C CA . ASP A 1 95 ? 2.414 6.899 -15.246 1.00 85.94 95 ASP A CA 1
ATOM 753 C C . ASP A 1 95 ? 2.509 7.451 -13.819 1.00 85.94 95 ASP A C 1
ATOM 755 O O . ASP A 1 95 ? 1.825 8.412 -13.464 1.00 85.94 95 ASP A O 1
ATOM 759 N N . TRP A 1 96 ? 3.449 6.924 -13.031 1.00 83.94 96 TRP A N 1
ATOM 760 C CA . TRP A 1 96 ? 3.816 7.474 -11.728 1.00 83.94 96 TRP A CA 1
ATOM 761 C C . TRP A 1 96 ? 4.193 8.963 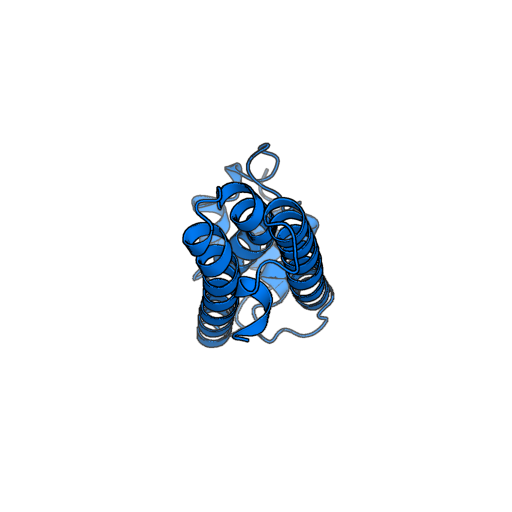-11.793 1.00 83.94 96 TRP A C 1
ATOM 763 O O . TRP A 1 96 ? 3.676 9.768 -11.016 1.00 83.94 96 TRP A O 1
ATOM 773 N N . VAL A 1 97 ? 5.058 9.332 -12.746 1.00 80.06 97 VAL A N 1
ATOM 774 C CA . VAL A 1 97 ? 5.521 10.716 -12.952 1.00 80.06 97 VAL A CA 1
ATOM 775 C C . VAL A 1 97 ? 4.333 11.645 -13.174 1.00 80.06 97 VAL A C 1
ATOM 777 O O . VAL A 1 97 ? 4.240 12.707 -12.564 1.00 80.06 97 VAL A O 1
ATOM 780 N N . THR A 1 98 ? 3.389 11.213 -14.009 1.00 77.25 98 THR A N 1
ATOM 781 C CA . THR A 1 98 ? 2.207 12.012 -14.347 1.00 77.25 98 THR A CA 1
ATOM 782 C C . THR A 1 98 ? 1.183 12.100 -13.218 1.00 77.25 98 THR A C 1
ATOM 784 O O . THR A 1 98 ? 0.500 13.113 -13.107 1.00 77.25 98 THR A O 1
ATOM 787 N N . THR A 1 99 ? 1.079 11.067 -12.377 1.00 72.69 99 THR A N 1
ATOM 788 C CA . THR A 1 99 ? -0.033 10.938 -11.423 1.00 72.69 99 THR A CA 1
ATOM 789 C C . THR A 1 99 ? 0.330 11.424 -10.023 1.00 72.69 99 THR A C 1
ATOM 791 O O . THR A 1 99 ? -0.515 12.011 -9.362 1.00 72.69 99 THR A O 1
ATOM 794 N N . MET A 1 100 ? 1.561 11.183 -9.554 1.00 73.69 100 MET A N 1
ATOM 795 C CA . MET A 1 100 ? 1.884 11.305 -8.121 1.00 73.69 100 MET A CA 1
ATOM 796 C C . MET A 1 100 ? 3.294 11.813 -7.804 1.00 73.69 100 MET A C 1
ATOM 798 O O . MET A 1 100 ? 3.581 12.125 -6.653 1.00 73.69 100 MET A O 1
ATOM 802 N N . GLN A 1 101 ? 4.191 11.958 -8.784 1.00 71.00 101 GLN A N 1
ATOM 803 C CA . GLN A 1 101 ? 5.558 12.411 -8.488 1.00 71.00 101 GLN A CA 1
ATOM 804 C C . GLN A 1 101 ? 5.613 13.814 -7.862 1.00 71.00 101 GLN A C 1
ATOM 806 O O . GLN A 1 101 ? 6.477 14.069 -7.027 1.00 71.00 101 GLN A O 1
ATOM 811 N N . HIS A 1 102 ? 4.691 14.705 -8.230 1.00 71.94 102 HIS A N 1
ATOM 812 C CA . HIS A 1 102 ? 4.598 16.051 -7.659 1.00 71.94 102 HIS A CA 1
ATOM 813 C C . HIS A 1 102 ? 4.188 16.055 -6.178 1.00 71.94 102 HIS A C 1
ATOM 815 O O . HIS A 1 102 ? 4.413 17.044 -5.488 1.00 71.94 102 HIS A O 1
ATOM 821 N N . GLU A 1 103 ? 3.608 14.958 -5.687 1.00 74.06 103 GLU A N 1
ATOM 822 C CA . GLU A 1 103 ? 3.221 14.812 -4.286 1.00 74.06 103 GLU A CA 1
ATO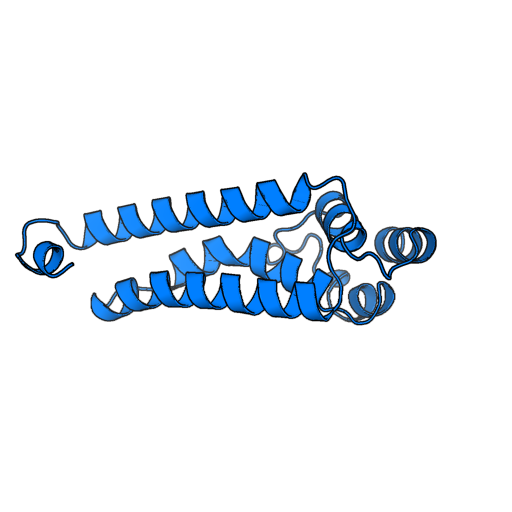M 823 C C . GLU A 1 103 ? 4.420 14.417 -3.412 1.00 74.06 103 GLU A C 1
ATOM 825 O O . GLU A 1 103 ? 4.382 14.615 -2.203 1.00 74.06 103 GLU A O 1
ATOM 830 N N . VAL A 1 104 ? 5.519 13.907 -3.989 1.00 67.88 104 VAL A N 1
ATOM 831 C CA . VAL A 1 104 ? 6.701 13.473 -3.226 1.00 67.88 104 VAL A CA 1
ATOM 832 C C . VAL A 1 104 ? 7.351 14.660 -2.513 1.00 67.88 104 VAL A C 1
ATOM 834 O O . VAL A 1 104 ? 7.956 15.523 -3.145 1.00 67.88 104 VAL A O 1
ATOM 837 N N . GLY A 1 105 ? 7.275 14.670 -1.181 1.00 60.91 105 GLY A N 1
ATOM 838 C CA . GLY A 1 105 ? 7.757 15.772 -0.343 1.00 60.91 105 GLY A CA 1
ATOM 839 C C . GLY A 1 105 ? 6.668 16.761 0.085 1.00 60.91 105 GLY A C 1
ATOM 840 O O . GLY A 1 105 ? 6.950 17.638 0.902 1.00 60.91 105 GLY A O 1
ATOM 841 N N . ASP A 1 106 ? 5.428 16.605 -0.393 1.00 71.75 106 ASP A N 1
ATOM 842 C CA . ASP A 1 106 ? 4.260 17.211 0.249 1.00 71.75 106 ASP A CA 1
ATOM 843 C C . ASP A 1 106 ? 4.039 16.536 1.614 1.00 71.75 106 ASP A C 1
ATOM 845 O O . ASP A 1 106 ? 4.202 15.328 1.773 1.00 71.75 106 ASP A O 1
ATOM 849 N N . SER A 1 107 ? 3.584 17.311 2.596 1.00 68.31 107 SER A N 1
ATOM 850 C CA . SER A 1 107 ? 3.033 16.846 3.876 1.00 68.31 107 SER A CA 1
ATOM 851 C C . SER A 1 107 ? 2.013 15.702 3.751 1.00 68.31 107 SER A C 1
ATOM 853 O O . SER A 1 107 ? 1.768 14.958 4.702 1.00 68.31 107 SER A O 1
ATOM 855 N N . LYS A 1 108 ? 1.391 15.560 2.577 1.00 73.94 108 LYS A N 1
ATOM 856 C CA . LYS A 1 108 ? 0.419 14.514 2.265 1.00 73.94 108 LYS A CA 1
ATOM 857 C C . LYS A 1 108 ? 1.043 13.233 1.712 1.00 73.94 108 LYS A C 1
ATOM 859 O O . LYS A 1 108 ? 0.324 12.238 1.640 1.00 73.94 108 LYS A O 1
ATOM 864 N N . PHE A 1 109 ? 2.334 13.192 1.409 1.00 81.75 109 PHE A N 1
ATOM 865 C CA . PHE A 1 109 ? 2.992 12.019 0.843 1.00 81.75 109 PHE A CA 1
ATOM 866 C C . PHE A 1 109 ? 4.065 11.455 1.781 1.00 81.75 109 PHE A C 1
ATOM 868 O O . PHE A 1 109 ? 5.036 12.129 2.112 1.00 81.75 109 PHE A O 1
ATOM 875 N N . ASP A 1 110 ? 3.894 10.204 2.212 1.00 85.44 110 ASP A N 1
ATOM 876 C CA . ASP A 1 110 ? 4.670 9.624 3.317 1.00 85.44 110 ASP A CA 1
ATOM 877 C C . ASP A 1 110 ? 5.870 8.788 2.826 1.00 85.44 110 ASP A C 1
ATOM 879 O O . ASP A 1 110 ? 6.676 8.310 3.634 1.00 85.44 110 ASP A O 1
ATOM 883 N N . LEU A 1 111 ? 6.002 8.575 1.509 1.00 87.06 111 LEU A N 1
ATOM 884 C CA . LEU A 1 111 ? 7.143 7.882 0.904 1.00 87.06 111 LEU A CA 1
ATOM 885 C C . LEU A 1 111 ? 8.202 8.893 0.444 1.00 87.06 111 LEU A C 1
ATOM 887 O O . LEU A 1 111 ? 7.910 9.859 -0.257 1.00 87.06 111 LEU A O 1
ATOM 891 N N . ASN A 1 112 ? 9.462 8.638 0.788 1.00 88.69 112 ASN A N 1
ATOM 892 C CA . ASN A 1 112 ? 10.589 9.374 0.213 1.00 88.69 112 ASN A CA 1
ATOM 893 C C . ASN A 1 112 ? 10.976 8.793 -1.166 1.00 88.69 112 ASN A C 1
ATOM 895 O O . ASN A 1 112 ? 10.472 7.749 -1.582 1.00 88.69 112 ASN A O 1
ATOM 899 N N . GLN A 1 113 ? 11.887 9.457 -1.886 1.00 87.50 113 GLN A N 1
ATOM 900 C CA . GLN A 1 113 ? 12.307 8.999 -3.218 1.00 87.50 113 GLN A CA 1
ATOM 901 C C . GLN A 1 113 ? 12.939 7.598 -3.215 1.00 87.50 113 GLN A C 1
ATOM 903 O O . GLN A 1 113 ? 12.703 6.822 -4.143 1.00 87.50 113 GLN A O 1
ATOM 908 N N . ASP A 1 114 ? 13.698 7.249 -2.175 1.00 89.62 114 ASP A N 1
ATOM 909 C CA . ASP A 1 114 ? 14.314 5.924 -2.054 1.00 89.62 114 ASP A CA 1
ATOM 910 C C . ASP A 1 114 ? 13.260 4.831 -1.857 1.00 89.62 114 ASP A C 1
ATOM 912 O O . ASP A 1 114 ? 13.347 3.760 -2.460 1.00 89.62 114 ASP A O 1
ATOM 916 N N . ASP A 1 115 ? 12.243 5.110 -1.044 1.00 91.25 115 ASP A N 1
ATOM 917 C CA . ASP A 1 115 ? 11.105 4.233 -0.804 1.00 91.25 115 ASP A CA 1
ATOM 918 C C . ASP A 1 115 ? 10.325 4.022 -2.108 1.00 91.25 115 ASP A C 1
ATOM 920 O O . ASP A 1 115 ? 10.074 2.880 -2.492 1.00 91.25 115 ASP A O 1
ATOM 924 N N . VAL A 1 116 ? 10.030 5.095 -2.853 1.00 91.44 116 VAL A N 1
ATOM 925 C CA . VAL A 1 116 ? 9.387 5.009 -4.178 1.00 91.44 116 VAL A CA 1
ATOM 926 C C . VAL A 1 116 ? 10.200 4.112 -5.110 1.00 91.44 116 VAL A C 1
ATOM 928 O O . VAL A 1 116 ? 9.659 3.166 -5.682 1.00 91.44 116 VAL A O 1
ATOM 931 N N . LYS A 1 117 ? 11.511 4.349 -5.226 1.00 91.62 117 LYS A N 1
ATOM 932 C CA . LYS A 1 117 ? 12.390 3.561 -6.099 1.00 91.62 117 LYS A CA 1
ATOM 933 C C . LYS A 1 117 ? 12.413 2.081 -5.716 1.00 91.62 117 LYS A C 1
ATOM 935 O O . LYS A 1 117 ? 12.370 1.215 -6.596 1.00 91.62 117 LYS A O 1
ATOM 940 N N . LYS A 1 118 ? 12.467 1.776 -4.417 1.00 92.56 118 LYS A N 1
ATOM 941 C CA . LYS A 1 118 ? 12.405 0.398 -3.913 1.00 92.56 118 LYS A CA 1
ATOM 942 C C . LYS A 1 118 ? 11.074 -0.251 -4.264 1.00 92.56 118 LYS A C 1
ATOM 944 O O . LYS A 1 118 ? 11.097 -1.345 -4.812 1.00 92.56 118 LYS A O 1
ATOM 949 N N . VAL A 1 119 ? 9.949 0.429 -4.035 1.00 93.75 119 VAL A N 1
ATOM 950 C CA . VAL A 1 119 ? 8.610 -0.078 -4.379 1.00 93.75 119 VAL A CA 1
ATOM 951 C C . VAL A 1 119 ? 8.495 -0.350 -5.879 1.00 93.75 119 VAL A C 1
ATOM 953 O O . VAL A 1 119 ? 8.089 -1.443 -6.265 1.00 93.75 119 VAL A O 1
ATOM 956 N N . MET A 1 120 ? 8.921 0.584 -6.734 1.00 92.81 120 MET A N 1
ATOM 957 C CA . MET A 1 120 ? 8.934 0.374 -8.187 1.00 92.81 120 MET A CA 1
ATOM 958 C C . MET A 1 120 ? 9.771 -0.843 -8.589 1.00 92.81 120 MET A C 1
ATOM 960 O O . MET A 1 120 ? 9.376 -1.618 -9.455 1.00 92.81 120 MET A O 1
ATOM 964 N N . SER A 1 121 ? 10.910 -1.044 -7.924 1.00 92.69 121 SER A N 1
ATOM 965 C CA . SER A 1 121 ? 11.820 -2.161 -8.197 1.00 92.69 121 SER A CA 1
ATOM 966 C C . SER A 1 121 ? 11.251 -3.529 -7.818 1.00 92.69 121 SER A C 1
ATOM 968 O O . SER A 1 121 ? 11.862 -4.540 -8.157 1.00 92.69 121 SER A O 1
ATOM 970 N N . LEU A 1 122 ? 10.101 -3.594 -7.139 1.00 93.31 122 LEU A N 1
ATOM 971 C CA . LEU A 1 122 ? 9.420 -4.851 -6.820 1.00 93.31 122 LEU A CA 1
ATOM 972 C C . LEU A 1 122 ? 8.608 -5.413 -7.998 1.00 93.31 122 LEU A C 1
ATOM 974 O O . LEU A 1 122 ? 8.271 -6.605 -7.979 1.00 93.31 122 LEU A O 1
ATOM 978 N N . ARG A 1 123 ? 8.303 -4.582 -9.006 1.00 91.94 123 ARG A N 1
ATOM 979 C CA . ARG A 1 123 ? 7.652 -4.990 -10.259 1.00 91.94 123 ARG A CA 1
ATOM 980 C C . ARG A 1 123 ? 8.657 -5.711 -11.151 1.00 91.94 123 ARG A C 1
ATOM 982 O O . ARG A 1 123 ? 9.682 -5.148 -11.527 1.00 91.94 123 ARG A O 1
ATOM 989 N N . GLY A 1 124 ? 8.376 -6.976 -11.458 1.00 88.75 124 GLY A N 1
ATOM 990 C CA . GLY A 1 124 ? 9.267 -7.809 -12.280 1.00 88.75 124 GLY A CA 1
ATOM 991 C C . GLY A 1 124 ? 9.208 -7.503 -13.774 1.00 88.75 124 GLY A C 1
ATOM 992 O O . GLY A 1 124 ? 10.102 -7.874 -14.522 1.00 88.75 124 GLY A O 1
ATOM 993 N N . ASP A 1 125 ? 8.161 -6.811 -14.202 1.00 88.44 125 ASP A N 1
ATOM 994 C CA . ASP A 1 125 ? 7.885 -6.430 -15.584 1.00 88.44 125 ASP A CA 1
ATOM 995 C C . ASP A 1 125 ? 8.400 -5.025 -15.943 1.00 88.44 125 ASP A C 1
ATOM 997 O O . ASP A 1 125 ? 8.228 -4.567 -17.072 1.00 88.44 125 ASP A O 1
ATOM 1001 N N . TRP A 1 126 ? 9.047 -4.327 -15.006 1.00 90.81 126 TRP A N 1
ATOM 1002 C CA . TRP A 1 126 ? 9.560 -2.975 -15.215 1.00 90.81 126 TRP A CA 1
ATOM 1003 C C . TRP A 1 126 ? 11.075 -2.942 -15.411 1.00 90.81 126 TRP A C 1
ATOM 1005 O O . TRP A 1 126 ? 11.844 -3.512 -14.637 1.00 90.81 126 TRP A O 1
ATOM 1015 N N . ASN A 1 127 ? 11.514 -2.202 -16.433 1.00 89.75 127 ASN A N 1
ATOM 1016 C CA . ASN A 1 127 ? 12.933 -1.968 -16.685 1.00 89.75 127 ASN A CA 1
ATOM 1017 C C . ASN A 1 127 ? 13.509 -0.961 -15.669 1.00 89.75 127 ASN A C 1
ATOM 1019 O O . ASN A 1 127 ? 12.964 0.130 -15.485 1.00 89.75 127 ASN A O 1
ATOM 1023 N N . GLN A 1 128 ? 14.657 -1.301 -15.077 1.00 89.25 128 GLN A N 1
ATOM 1024 C CA . GLN A 1 128 ? 15.417 -0.441 -14.171 1.00 89.25 128 GLN A CA 1
ATOM 1025 C C . GLN A 1 128 ? 15.793 0.917 -14.777 1.00 89.25 128 GLN A C 1
ATOM 1027 O O . GLN A 1 128 ? 15.757 1.922 -14.070 1.00 89.25 128 GLN A O 1
ATOM 1032 N N . ASP A 1 129 ? 16.069 0.998 -16.079 1.00 88.81 129 ASP A N 1
ATOM 1033 C CA . ASP A 1 129 ? 16.361 2.278 -16.740 1.00 88.81 129 ASP A CA 1
ATOM 1034 C C . ASP A 1 129 ? 15.144 3.208 -16.739 1.00 88.81 129 ASP A C 1
ATOM 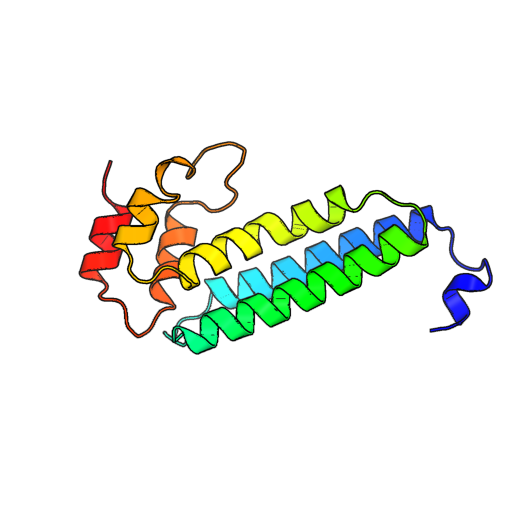1036 O O . ASP A 1 129 ? 15.268 4.412 -16.513 1.00 88.81 129 ASP A O 1
ATOM 1040 N N . LEU A 1 130 ? 13.946 2.644 -16.933 1.00 88.31 130 LEU A N 1
ATOM 1041 C CA . LEU A 1 130 ? 12.694 3.399 -16.891 1.00 88.31 130 LEU A CA 1
ATOM 1042 C C . LEU A 1 130 ? 12.357 3.845 -15.467 1.00 88.31 130 LEU A C 1
ATOM 1044 O O . LEU A 1 130 ? 11.891 4.968 -15.287 1.00 88.31 130 LEU A O 1
ATOM 1048 N N . ILE A 1 131 ? 12.627 2.999 -14.471 1.00 90.19 131 ILE A N 1
ATOM 1049 C CA . ILE A 1 131 ? 12.480 3.341 -13.050 1.00 90.19 131 ILE A CA 1
ATOM 1050 C C . ILE A 1 131 ? 13.430 4.487 -12.688 1.00 90.19 131 ILE A C 1
ATOM 1052 O O . ILE A 1 131 ? 12.999 5.506 -12.156 1.00 90.19 131 ILE A O 1
ATOM 1056 N N . ASN A 1 132 ? 14.714 4.372 -13.036 1.00 90.00 132 ASN A N 1
ATOM 1057 C CA . ASN A 1 132 ? 15.704 5.418 -12.783 1.00 90.00 132 ASN A CA 1
ATOM 1058 C C . ASN A 1 132 ? 15.318 6.736 -13.469 1.00 90.00 132 ASN A C 1
ATOM 1060 O O . ASN A 1 132 ? 15.391 7.793 -12.846 1.00 90.00 132 ASN A O 1
ATOM 1064 N N . ALA A 1 133 ? 14.862 6.691 -14.723 1.00 87.94 133 ALA A N 1
ATOM 1065 C CA . ALA A 1 133 ? 14.407 7.880 -15.439 1.00 87.94 133 ALA A CA 1
ATOM 1066 C C . ALA A 1 133 ? 13.168 8.528 -14.795 1.00 87.94 133 ALA A C 1
ATOM 1068 O O . ALA A 1 133 ? 13.068 9.754 -14.777 1.00 87.94 133 ALA A O 1
ATOM 1069 N N . ALA A 1 134 ? 12.242 7.728 -14.258 1.00 85.38 134 ALA A N 1
ATOM 1070 C CA . ALA A 1 134 ? 11.061 8.219 -13.550 1.00 85.38 134 ALA A CA 1
ATOM 1071 C C . ALA A 1 134 ? 11.416 8.858 -12.198 1.00 85.38 134 ALA A C 1
ATOM 1073 O O . ALA A 1 134 ? 10.877 9.907 -11.859 1.00 85.38 134 ALA A O 1
ATOM 1074 N N . CYS A 1 135 ? 12.350 8.271 -11.446 1.00 84.44 135 CYS A N 1
ATOM 1075 C CA . CYS A 1 135 ? 12.761 8.789 -10.139 1.00 84.44 135 CYS A CA 1
ATOM 1076 C C . CYS A 1 135 ? 13.707 10.002 -10.223 1.00 84.44 135 CYS A C 1
ATOM 1078 O O . CYS A 1 135 ? 13.739 10.802 -9.294 1.00 84.44 135 CYS A O 1
ATOM 1080 N N . ASN A 1 136 ? 14.470 10.154 -11.313 1.00 78.94 136 ASN A N 1
ATOM 1081 C CA . ASN A 1 136 ? 15.514 11.183 -11.435 1.00 78.94 136 ASN A CA 1
ATOM 1082 C C . ASN A 1 136 ? 15.069 12.475 -12.139 1.00 78.94 136 ASN A C 1
ATOM 1084 O O . ASN A 1 136 ? 15.863 13.414 -12.223 1.00 78.94 136 ASN A O 1
ATOM 1088 N N . LYS A 1 137 ? 13.843 12.551 -12.673 1.00 60.56 137 LYS A N 1
ATOM 1089 C CA . LYS A 1 137 ? 13.343 13.796 -13.274 1.00 60.56 137 LYS A CA 1
ATOM 1090 C C . LYS A 1 137 ? 13.078 14.834 -12.178 1.00 60.56 137 LYS A C 1
ATOM 1092 O O . LYS A 1 137 ? 12.107 14.701 -11.439 1.00 60.56 137 LYS A O 1
ATOM 1097 N N . LYS A 1 138 ? 13.969 15.823 -12.083 1.00 50.97 138 LYS A N 1
ATOM 1098 C CA . LYS A 1 138 ? 13.720 17.123 -11.448 1.00 50.97 138 LYS A CA 1
ATOM 1099 C C . LYS A 1 138 ? 13.083 18.071 -12.453 1.00 50.97 138 LYS A C 1
ATOM 1101 O O . LYS A 1 138 ? 13.489 18.001 -13.635 1.00 50.97 138 LYS A O 1
#

InterPro domains:
  IPR048682 Conserved oligomeric Golgi complex subunit 4 [PTHR24016] (17-132)

Secondary structure (DSSP, 8-state):
--SGGGTTS-HHHHHHHHHHHHHHHHHHHHHHHHT--S--B-HHHHHHHHHHHHHHHHHHHHHHHHTT--THHHHHHHHHHHHHHHHHH-SSHHHHHHHTGGGBTBTT----HHHHHHHHTTBTTS-HHHHHHHHH--

Organism: NCBI:txid426638

Foldseek 3Di:
DCPVVPPPDDPVRVLVVLLVVLLVVLVVVLVCQLPDPAQDDDLVNLVVVLVVLVVVLCVSQVSCVVVVHDSVSSVVSCQQVNVLSVLSNDPALVVCLVPPPVCAVPPSHDDHLSSSLSSNVSHPPYDNVRSCVSSPDD

Sequence (138 aa):
MKEINNGKCDDYVASVLLKNISHSVVNLFYSTLINQKQQRFSEWGSLLLAKQIRTLEEYFCSYVVKNNGNTSAILSEFKKMAQAITILQCSSPRDWVTTMQHEVGDSKFDLNQDDVKKVMSLRGDWNQDLINAACNKK